Protein AF-A0A529FG71-F1 (afdb_monomer)

Foldseek 3Di:
DDDDDDALVRVLVVCVVVVCVPPPDDDDDDDPDDGDDPVSVCCSVVVPHDDLQAAADFDPDADLAALVSRLVNRVDADPDPRYGHDDQDLLSLLSVVLVPDVVLRVLSNGSVLSVLLSVLSPDDDPVPDDSVVSSVVSVQQSVCCSPPVGHPPVVVVVVD

pLDDT: mean 90.2, std 9.38, range [46.03, 98.44]

Mean predicted aligned error: 6.9 Å

Structure (mmCIF, N/CA/C/O backbone):
data_AF-A0A529FG71-F1
#
_entry.id   AF-A0A529FG71-F1
#
loop_
_atom_site.group_PDB
_atom_site.id
_atom_site.type_symbol
_atom_site.label_atom_id
_atom_site.label_alt_id
_atom_site.label_comp_id
_atom_site.label_asym_id
_atom_site.label_entity_id
_atom_site.label_seq_id
_atom_site.pdbx_PDB_ins_code
_atom_site.Cartn_x
_atom_site.Cartn_y
_atom_site.Cartn_z
_atom_site.occupancy
_atom_site.B_iso_or_equiv
_atom_site.auth_seq_id
_atom_site.auth_comp_id
_atom_site.auth_asym_id
_atom_site.auth_atom_id
_atom_site.pdbx_PDB_model_num
ATOM 1 N N . TYR A 1 1 ? 2.652 14.106 11.802 1.00 50.97 1 TYR A N 1
ATOM 2 C CA . TYR A 1 1 ? 1.507 13.198 11.997 1.00 50.97 1 TYR A CA 1
ATOM 3 C C . TYR A 1 1 ? 0.505 13.868 12.910 1.00 50.97 1 TYR A C 1
ATOM 5 O O . TYR A 1 1 ? 0.909 14.396 13.937 1.00 50.97 1 TYR A O 1
ATOM 13 N N . GLN A 1 2 ? -0.766 13.891 12.518 1.00 60.66 2 GLN A N 1
ATOM 14 C CA . GLN A 1 2 ? -1.858 14.307 13.392 1.00 60.66 2 GLN A CA 1
ATOM 15 C C . GLN A 1 2 ? -2.423 13.043 14.039 1.00 60.66 2 GLN A C 1
ATOM 17 O O . GLN A 1 2 ? -2.777 12.101 13.331 1.00 60.66 2 GLN A O 1
ATOM 22 N N . TYR A 1 3 ? -2.446 12.993 15.368 1.00 81.75 3 TYR A N 1
ATOM 23 C CA . TYR A 1 3 ? -3.053 11.883 16.093 1.00 81.75 3 TYR A CA 1
ATOM 24 C C . TYR A 1 3 ? -4.564 12.103 16.170 1.00 81.75 3 TYR A C 1
ATOM 26 O O . TYR A 1 3 ? -5.020 13.225 16.394 1.00 81.75 3 TYR A O 1
ATOM 34 N N . ARG A 1 4 ? -5.332 11.030 15.970 1.00 91.00 4 ARG A N 1
ATOM 35 C CA . ARG A 1 4 ? -6.776 11.005 16.214 1.00 91.00 4 ARG A CA 1
ATOM 36 C C . ARG A 1 4 ? -7.127 9.800 17.071 1.00 91.00 4 ARG A C 1
ATOM 38 O O . ARG A 1 4 ? -6.435 8.784 17.008 1.00 91.00 4 ARG A O 1
ATOM 45 N N . ASN A 1 5 ? -8.234 9.899 17.795 1.00 89.06 5 ASN A N 1
ATOM 46 C CA . ASN A 1 5 ? -8.801 8.746 18.478 1.00 89.06 5 ASN A CA 1
ATOM 47 C C . ASN A 1 5 ? -9.294 7.711 17.459 1.00 89.06 5 ASN A C 1
ATOM 49 O O . ASN A 1 5 ? -9.758 8.049 16.360 1.00 89.06 5 ASN A O 1
ATOM 53 N N . LEU A 1 6 ? -9.156 6.445 17.839 1.00 91.62 6 LEU A N 1
ATOM 54 C CA . LEU A 1 6 ? -9.712 5.324 17.099 1.00 91.62 6 LEU A CA 1
ATOM 55 C C . LEU A 1 6 ? -11.219 5.243 17.349 1.00 91.62 6 LEU A C 1
ATOM 57 O O . LEU A 1 6 ? -11.704 5.562 18.432 1.00 91.62 6 LEU A O 1
ATOM 61 N N . THR A 1 7 ? -11.953 4.810 16.335 1.00 93.06 7 THR A N 1
ATOM 62 C CA . THR A 1 7 ? -13.382 4.505 16.444 1.00 93.06 7 THR A CA 1
ATOM 63 C C . THR A 1 7 ? -13.600 3.193 17.207 1.00 93.06 7 THR A C 1
ATOM 65 O O . THR A 1 7 ? -12.687 2.370 17.320 1.00 93.06 7 THR A O 1
ATOM 68 N N . ALA A 1 8 ? -14.828 2.954 17.681 1.00 94.94 8 ALA A N 1
ATOM 69 C CA . ALA A 1 8 ? -15.202 1.688 18.320 1.00 94.94 8 ALA A CA 1
ATOM 70 C C . ALA A 1 8 ? -14.908 0.477 17.418 1.00 94.94 8 ALA A C 1
ATOM 72 O O . ALA A 1 8 ? -14.358 -0.517 17.884 1.00 94.94 8 ALA A O 1
ATOM 73 N N . ALA A 1 9 ? -15.181 0.592 16.113 1.00 94.00 9 ALA A N 1
ATOM 74 C CA . ALA A 1 9 ? -14.901 -0.461 15.140 1.00 94.00 9 ALA A CA 1
ATOM 75 C C . ALA A 1 9 ? -13.396 -0.764 15.017 1.00 94.00 9 ALA A C 1
ATOM 77 O O . ALA A 1 9 ? -12.994 -1.925 14.983 1.00 94.00 9 ALA A O 1
ATOM 78 N N . GLU A 1 10 ? -12.546 0.266 14.985 1.00 94.00 10 GLU A N 1
ATOM 79 C CA . GLU A 1 10 ? -11.087 0.102 14.915 1.00 94.00 10 GLU A CA 1
ATOM 80 C C . GLU A 1 10 ? -10.525 -0.551 16.185 1.00 94.00 10 GLU A C 1
ATOM 82 O O . GLU A 1 10 ? -9.701 -1.463 16.102 1.00 94.00 10 GLU A O 1
ATOM 87 N N . LEU A 1 11 ? -11.007 -0.138 17.361 1.00 94.44 11 LEU A N 1
ATOM 88 C CA . LEU A 1 11 ? -10.638 -0.764 18.633 1.00 94.44 11 LEU A CA 1
ATOM 89 C C . LEU A 1 11 ? -11.145 -2.208 18.725 1.00 94.44 11 LEU A C 1
ATOM 91 O O . LEU A 1 11 ? -10.398 -3.089 19.153 1.00 94.44 11 LEU A O 1
ATOM 95 N N . GLY A 1 12 ? -12.362 -2.476 18.250 1.00 94.12 12 GLY A N 1
ATOM 96 C CA . GLY A 1 12 ? -12.923 -3.821 18.143 1.00 94.12 12 GLY A CA 1
ATOM 97 C C . GLY A 1 12 ? -12.078 -4.736 17.253 1.00 94.12 12 GLY A C 1
ATOM 98 O O . GLY A 1 12 ? -11.792 -5.871 17.631 1.00 94.12 12 GLY A O 1
ATOM 99 N N . GLN A 1 13 ? -11.576 -4.241 16.116 1.00 93.75 13 GLN A N 1
ATOM 100 C CA . GLN A 1 13 ? -10.647 -5.000 15.268 1.00 93.75 13 GLN A CA 1
ATOM 101 C C . GLN A 1 13 ? -9.328 -5.322 15.984 1.00 93.75 13 GLN A C 1
ATOM 103 O O . GLN A 1 13 ? -8.821 -6.440 15.861 1.00 93.75 13 GLN A O 1
ATOM 108 N N . ILE A 1 14 ? -8.773 -4.372 16.745 1.00 94.06 14 ILE A N 1
ATOM 109 C CA . ILE A 1 14 ? -7.557 -4.589 17.545 1.00 94.06 14 ILE A CA 1
ATOM 110 C C . ILE A 1 14 ? -7.808 -5.659 18.613 1.00 94.06 14 ILE A C 1
ATOM 112 O O . ILE A 1 14 ? -7.035 -6.614 18.716 1.00 94.06 14 ILE A O 1
ATOM 116 N N . ALA A 1 15 ? -8.912 -5.551 19.357 1.00 92.44 15 ALA A N 1
ATOM 117 C CA . ALA A 1 15 ? -9.314 -6.540 20.354 1.00 92.44 15 ALA A CA 1
ATOM 118 C C . ALA A 1 15 ? -9.516 -7.9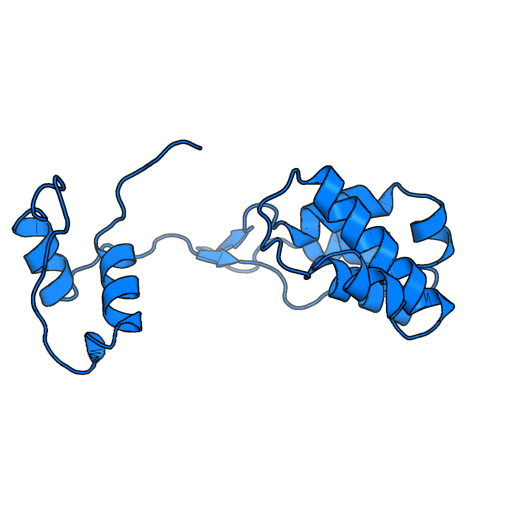29 19.720 1.00 92.44 15 ALA A C 1
ATOM 120 O O . ALA A 1 15 ? -9.024 -8.938 20.235 1.00 92.44 15 ALA A O 1
ATOM 121 N N . GLY A 1 16 ? -10.156 -7.981 18.551 1.00 92.25 16 GLY A N 1
ATOM 122 C CA . GLY A 1 16 ? -10.321 -9.189 17.751 1.00 92.25 16 GLY A CA 1
ATOM 123 C C . GLY A 1 16 ? -8.981 -9.837 17.398 1.00 92.25 16 GLY A C 1
ATOM 124 O O . GLY A 1 16 ? -8.789 -11.021 17.679 1.00 92.25 16 GLY A O 1
ATOM 125 N N . ARG A 1 17 ? -8.015 -9.067 16.876 1.00 93.50 17 ARG A N 1
ATOM 126 C CA . ARG A 1 17 ? -6.649 -9.552 16.584 1.00 93.50 17 ARG A CA 1
ATOM 127 C C . ARG A 1 17 ? -5.892 -10.005 17.837 1.00 93.50 17 ARG A C 1
ATOM 129 O O . ARG A 1 17 ? -5.087 -10.924 17.749 1.00 93.50 17 ARG A O 1
ATOM 136 N N . ALA A 1 18 ? -6.200 -9.436 19.003 1.00 90.69 18 ALA A N 1
ATOM 137 C CA . ALA A 1 18 ? -5.705 -9.883 20.310 1.00 90.69 18 ALA A CA 1
ATOM 138 C C . ALA A 1 18 ? -6.445 -11.127 20.868 1.00 90.69 18 ALA A C 1
ATOM 140 O O . ALA A 1 18 ? -6.295 -11.498 22.040 1.00 90.69 18 ALA A O 1
ATOM 141 N N . GLY A 1 19 ? -7.276 -11.778 20.049 1.00 91.25 19 GLY A N 1
ATOM 142 C CA . GLY A 1 19 ? -7.994 -13.003 20.395 1.00 91.25 19 GLY A CA 1
ATOM 143 C C . GLY A 1 19 ? -9.243 -12.790 21.250 1.00 91.25 19 GLY A C 1
ATOM 144 O O . GLY A 1 19 ? -9.811 -13.775 21.719 1.00 91.25 19 GLY A O 1
ATOM 145 N N . ARG A 1 20 ? -9.697 -11.541 21.453 1.00 92.06 20 ARG A N 1
ATOM 146 C CA . ARG A 1 20 ? -10.908 -11.262 22.249 1.00 92.06 20 ARG A CA 1
ATOM 147 C C . ARG A 1 20 ? -12.202 -11.701 21.568 1.00 92.06 20 ARG A C 1
ATOM 149 O O . ARG A 1 20 ? -13.200 -11.886 22.240 1.00 92.06 20 ARG A O 1
ATOM 156 N N . HIS A 1 21 ? -12.148 -11.984 20.267 1.00 87.31 21 HIS A N 1
ATOM 157 C CA . HIS A 1 21 ? -13.242 -12.640 19.547 1.00 87.31 21 HIS A CA 1
ATOM 158 C C . HIS A 1 21 ? -13.444 -14.118 19.948 1.00 87.31 21 HIS A C 1
ATOM 160 O O . HIS A 1 21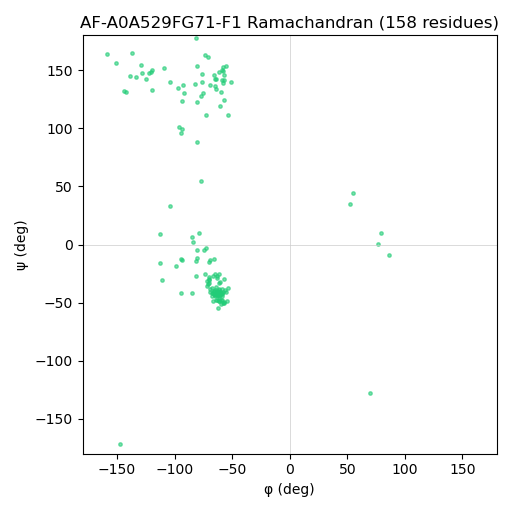 ? -14.447 -14.713 19.573 1.00 87.31 21 HIS A O 1
ATOM 166 N N . LEU A 1 22 ? -12.486 -14.732 20.664 1.00 90.94 22 LEU A N 1
ATOM 167 C CA . LEU A 1 22 ? -12.558 -16.132 21.116 1.00 90.94 22 LEU A CA 1
ATOM 168 C C . LEU A 1 22 ? -12.721 -16.269 22.628 1.00 90.94 22 LEU A C 1
ATOM 170 O O . LEU A 1 22 ? -13.239 -17.280 23.099 1.00 90.94 22 LEU A O 1
ATOM 174 N N . ARG A 1 23 ? -12.176 -15.322 23.396 1.00 90.94 23 ARG A N 1
ATOM 175 C CA . ARG A 1 23 ? -12.197 -15.342 24.860 1.00 90.94 23 ARG A CA 1
ATOM 176 C C . ARG A 1 23 ? -12.340 -13.935 25.396 1.00 90.94 23 ARG A C 1
ATOM 178 O O . ARG A 1 23 ? -11.536 -13.065 25.051 1.00 90.94 23 ARG A O 1
ATOM 185 N N . ASP A 1 24 ? -13.257 -13.777 26.334 1.00 88.50 24 ASP A N 1
ATOM 186 C CA . ASP A 1 24 ? -13.458 -12.521 27.042 1.00 88.50 24 ASP A CA 1
ATOM 187 C C . ASP A 1 24 ? -12.171 -12.070 27.747 1.00 88.50 24 ASP A C 1
ATOM 189 O O . ASP A 1 24 ? -11.266 -12.858 28.057 1.00 88.50 24 ASP A O 1
ATOM 193 N N . GLY A 1 25 ? -12.047 -10.763 27.935 1.00 88.06 25 GLY A N 1
ATOM 194 C CA . GLY A 1 25 ? -10.912 -10.131 28.593 1.00 88.06 25 GLY A CA 1
ATOM 195 C C . GLY A 1 25 ? -11.354 -8.883 29.340 1.00 88.06 25 GLY A C 1
ATOM 196 O O . GLY A 1 25 ? -12.541 -8.615 29.465 1.00 88.06 25 GLY A O 1
ATOM 197 N N . THR A 1 26 ? -10.389 -8.118 29.833 1.00 88.94 26 THR A N 1
ATOM 198 C CA . THR A 1 26 ? -10.638 -6.853 30.529 1.00 88.94 26 THR A CA 1
ATOM 199 C C . THR A 1 26 ? -9.937 -5.717 29.806 1.00 88.94 26 THR A C 1
ATOM 201 O O . THR A 1 26 ? -8.844 -5.902 29.263 1.00 88.94 26 THR A O 1
ATOM 204 N N . PHE A 1 27 ? -10.521 -4.526 29.853 1.00 89.56 27 PHE A N 1
ATOM 205 C CA . PHE A 1 27 ? -9.836 -3.310 29.433 1.00 89.56 27 PHE A CA 1
ATOM 206 C C . PHE A 1 27 ? -8.821 -2.908 30.503 1.00 89.56 27 PHE A C 1
ATOM 208 O O . PHE A 1 27 ? -9.130 -2.877 31.693 1.00 89.56 27 PHE A O 1
ATOM 215 N N . GLY A 1 28 ? -7.589 -2.645 30.077 1.00 87.31 28 GLY A N 1
ATOM 216 C CA . GLY A 1 28 ? -6.504 -2.213 30.948 1.00 87.31 28 GLY A CA 1
ATOM 217 C C . GLY A 1 28 ? -5.852 -0.954 30.399 1.00 87.31 28 GLY A C 1
ATOM 218 O O . GLY A 1 28 ? -5.774 -0.772 29.185 1.00 87.31 28 GLY A O 1
ATOM 219 N N . VAL A 1 29 ? -5.372 -0.101 31.298 1.00 87.19 29 VAL A N 1
ATOM 220 C CA . VAL A 1 29 ? -4.607 1.105 30.964 1.00 87.19 29 VAL A CA 1
ATOM 221 C C . VAL A 1 29 ? -3.144 0.931 31.359 1.00 87.19 29 VAL A C 1
ATOM 223 O O . VAL A 1 29 ? -2.820 0.200 32.296 1.00 87.19 29 VAL A O 1
ATOM 226 N N . THR A 1 30 ? -2.246 1.611 30.650 1.00 85.00 30 THR A N 1
ATOM 227 C CA . THR A 1 30 ? -0.813 1.646 30.970 1.00 85.00 30 THR A CA 1
ATOM 228 C C . THR A 1 30 ? -0.371 3.076 31.259 1.00 85.00 30 THR A C 1
ATOM 230 O O . THR A 1 30 ? -0.644 3.970 30.461 1.00 85.00 30 THR A O 1
ATOM 233 N N . GLY A 1 31 ? 0.379 3.296 32.341 1.00 82.69 31 GLY A N 1
ATOM 234 C CA . GLY A 1 31 ? 0.984 4.599 32.639 1.00 82.69 31 GLY A CA 1
ATOM 235 C C . GLY A 1 31 ? -0.041 5.672 33.025 1.00 82.69 31 GLY A C 1
ATOM 236 O O . GLY A 1 31 ? -0.831 5.457 33.937 1.00 82.69 31 GLY A O 1
ATOM 237 N N . GLN A 1 32 ? 0.010 6.830 32.356 1.00 81.25 32 GLN A N 1
ATOM 238 C CA . GLN A 1 32 ? -0.869 7.991 32.594 1.00 81.25 32 GLN A CA 1
ATOM 239 C C . GLN A 1 32 ? -1.961 8.146 31.521 1.00 81.25 32 GLN A C 1
ATOM 241 O O . GLN A 1 32 ? -2.303 9.260 31.139 1.00 81.25 32 GLN A O 1
ATOM 246 N N . VAL A 1 33 ? -2.453 7.035 30.973 1.00 85.50 33 VAL A N 1
ATOM 247 C CA . VAL A 1 33 ? -3.544 7.057 29.990 1.00 85.50 33 VAL A CA 1
ATOM 248 C C . VAL A 1 33 ? -4.872 6.920 30.724 1.00 85.50 33 VAL A C 1
ATOM 250 O O . VAL A 1 33 ? -5.021 6.017 31.551 1.00 85.50 33 VAL A O 1
ATOM 253 N N . ASP A 1 34 ? -5.817 7.806 30.415 1.00 87.00 34 ASP A N 1
ATOM 254 C CA . ASP A 1 34 ? -7.167 7.740 30.967 1.00 87.00 34 ASP A CA 1
ATOM 255 C C . ASP A 1 34 ? -7.871 6.430 30.558 1.00 87.00 34 ASP A C 1
ATOM 257 O O . ASP A 1 34 ? -7.605 5.887 29.477 1.00 87.00 34 ASP A O 1
ATOM 261 N N . PRO A 1 35 ? -8.766 5.892 31.406 1.00 88.31 35 PRO A N 1
ATOM 262 C CA . PRO A 1 35 ? -9.628 4.778 31.029 1.00 88.31 35 PRO A CA 1
ATOM 263 C C . PRO A 1 35 ? -10.441 5.073 29.766 1.00 88.31 35 PRO A C 1
ATOM 265 O O . PRO A 1 35 ? -10.751 6.223 29.463 1.00 88.31 35 PRO A O 1
ATOM 268 N N . LEU A 1 36 ? -10.821 4.015 29.045 1.00 90.69 36 LEU A N 1
ATOM 269 C CA . LEU A 1 36 ? -11.801 4.144 27.968 1.00 90.69 36 LEU A CA 1
ATOM 270 C C . LEU A 1 36 ? -13.157 4.560 28.545 1.00 90.69 36 LEU A C 1
ATOM 272 O O . LEU A 1 36 ? -13.557 4.062 29.598 1.00 90.69 36 LEU A O 1
ATOM 276 N N . ASP A 1 37 ? -13.872 5.413 27.815 1.00 92.62 37 ASP A N 1
ATOM 277 C CA . ASP A 1 37 ? -15.241 5.790 28.159 1.00 92.62 37 ASP A CA 1
ATOM 278 C C . ASP A 1 37 ? -16.150 4.553 28.250 1.00 92.62 37 ASP A C 1
ATOM 280 O O . ASP A 1 37 ? -16.067 3.638 27.424 1.00 92.62 37 ASP A O 1
ATOM 284 N N . GLU A 1 38 ? -17.066 4.540 29.221 1.00 93.44 38 GLU A N 1
ATOM 285 C CA . GLU A 1 38 ? -17.981 3.408 29.440 1.00 93.44 38 GLU A CA 1
ATOM 286 C C . GLU A 1 38 ? -18.842 3.10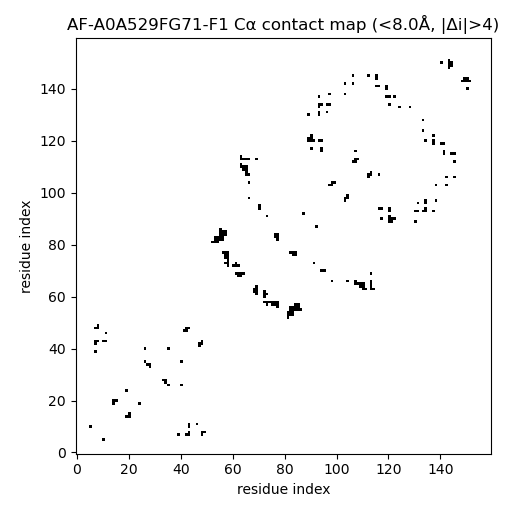1 28.203 1.00 93.44 38 GLU A C 1
ATOM 288 O O . GLU A 1 38 ? -19.047 1.936 27.865 1.00 93.44 38 GLU A O 1
ATOM 293 N N . GLU A 1 39 ? -19.291 4.131 27.477 1.00 94.19 39 GLU A N 1
ATOM 294 C CA . GLU A 1 39 ? -20.051 3.963 26.229 1.00 94.19 39 GLU A CA 1
ATOM 295 C C . GLU A 1 39 ? -19.222 3.235 25.156 1.00 94.19 39 GLU A C 1
ATOM 297 O O . GLU A 1 39 ? -19.730 2.386 24.422 1.00 94.19 39 GLU A O 1
ATOM 302 N N . LEU A 1 40 ? -17.926 3.540 25.071 1.00 94.19 40 LEU A N 1
ATOM 303 C CA . LEU A 1 40 ? -17.023 2.919 24.108 1.00 94.19 40 LEU A CA 1
ATOM 304 C C . LEU A 1 40 ? -16.771 1.446 24.452 1.00 94.19 40 LEU A C 1
ATOM 306 O O . LEU A 1 40 ? -16.767 0.605 23.554 1.00 94.19 40 LEU A O 1
ATOM 310 N N . VAL A 1 41 ? -16.604 1.135 25.740 1.00 93.88 41 VAL A N 1
ATOM 311 C CA . VAL A 1 41 ? -16.496 -0.244 26.242 1.00 93.88 41 VAL A CA 1
ATOM 312 C C . VAL A 1 41 ? -17.739 -1.049 25.866 1.00 93.88 41 VAL A C 1
ATOM 314 O O . VAL A 1 41 ? -17.611 -2.098 25.236 1.00 93.88 41 VAL A O 1
ATOM 317 N N . GLN A 1 42 ? -18.930 -0.516 26.149 1.00 94.75 42 GLN A N 1
ATOM 318 C CA . GLN A 1 42 ? -20.199 -1.175 25.827 1.00 94.75 42 GLN A CA 1
ATOM 319 C C . GLN A 1 42 ? -20.352 -1.442 24.327 1.00 94.75 42 GLN A C 1
ATOM 321 O O . GLN A 1 42 ? -20.764 -2.536 23.943 1.00 94.75 42 GLN A O 1
ATOM 326 N N . LYS A 1 43 ? -19.975 -0.485 23.466 1.00 95.50 43 LYS A N 1
ATOM 327 C CA . LYS A 1 43 ? -19.993 -0.678 22.006 1.00 95.50 43 LYS A CA 1
ATOM 328 C C . LYS A 1 43 ? -19.063 -1.802 21.555 1.00 95.50 43 LYS A C 1
ATOM 330 O O . LYS A 1 43 ? -19.444 -2.614 20.716 1.00 95.50 43 LYS A O 1
ATOM 335 N N . ILE A 1 44 ? -17.855 -1.876 22.117 1.00 94.12 44 ILE A N 1
ATOM 336 C CA . ILE A 1 44 ? -16.884 -2.926 21.776 1.00 94.12 44 ILE A CA 1
ATOM 337 C C . ILE A 1 44 ? -17.385 -4.301 22.231 1.00 94.12 44 ILE A C 1
ATOM 339 O O . ILE A 1 44 ? -17.377 -5.238 21.436 1.00 94.12 44 ILE A O 1
ATOM 343 N N . GLU A 1 45 ? -17.835 -4.429 23.480 1.00 93.00 45 GLU A N 1
ATOM 344 C CA . GLU A 1 45 ? -18.332 -5.697 24.034 1.00 93.00 45 GLU A CA 1
ATOM 345 C C . GLU A 1 45 ? -19.613 -6.162 23.326 1.00 93.00 45 GLU A C 1
ATOM 347 O O . GLU A 1 45 ? -19.740 -7.327 22.940 1.00 93.00 45 GLU A O 1
ATOM 352 N N . GLY A 1 46 ? -20.537 -5.232 23.078 1.00 93.44 46 GLY A N 1
ATOM 353 C CA . GLY A 1 46 ? -21.798 -5.476 22.383 1.00 93.44 46 GLY A CA 1
ATOM 354 C C . GLY A 1 46 ? -21.673 -5.666 20.871 1.00 93.44 46 GLY A C 1
ATOM 355 O O . GLY A 1 46 ? -22.674 -5.977 20.231 1.00 93.44 46 GLY A O 1
ATOM 356 N N . HIS A 1 47 ? -20.472 -5.501 20.299 1.00 92.06 47 HIS A N 1
ATOM 357 C CA . HIS A 1 47 ? -20.235 -5.489 18.849 1.00 92.06 47 HIS A CA 1
ATOM 358 C C . HIS A 1 47 ? -21.145 -4.492 18.103 1.00 92.06 47 HIS A C 1
ATOM 360 O O . HIS A 1 47 ? -21.572 -4.740 16.973 1.00 92.06 47 HIS A O 1
ATOM 366 N N . ASP A 1 48 ? -21.437 -3.363 18.749 1.00 95.06 48 ASP A N 1
ATOM 367 C CA . ASP A 1 48 ? -22.273 -2.291 18.219 1.00 95.06 48 ASP A CA 1
ATOM 368 C C . ASP A 1 48 ? -21.389 -1.242 17.540 1.00 95.06 48 ASP A C 1
ATOM 370 O O . ASP A 1 48 ? -20.736 -0.410 18.180 1.00 95.06 48 ASP A O 1
ATOM 374 N N . PHE A 1 49 ? -21.316 -1.331 16.214 1.00 94.31 49 PHE A N 1
ATOM 375 C CA . PHE A 1 49 ? -20.462 -0.488 15.390 1.00 94.31 49 PHE A CA 1
ATOM 376 C C . PHE A 1 49 ? -21.278 0.224 14.319 1.00 94.31 49 PHE A C 1
ATOM 378 O O . PHE A 1 49 ? -22.157 -0.366 13.689 1.00 94.31 49 PHE A O 1
ATOM 385 N N . ASP A 1 50 ? -20.909 1.475 14.045 1.00 91.19 50 ASP A N 1
ATOM 386 C CA . ASP A 1 50 ? -21.486 2.213 12.930 1.00 91.19 50 ASP A CA 1
ATOM 387 C C . ASP A 1 50 ? -21.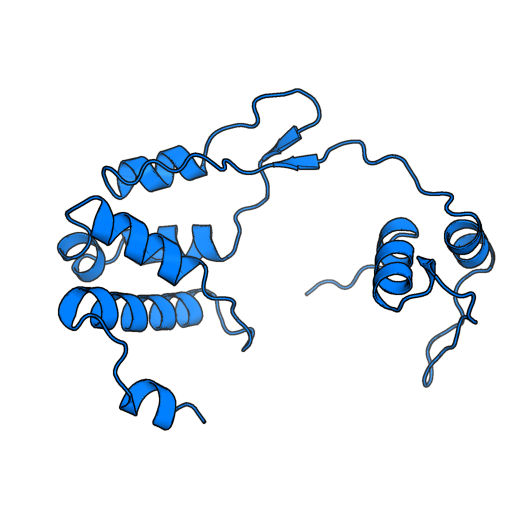251 1.467 11.602 1.00 91.19 50 ASP A C 1
ATOM 389 O O . ASP A 1 50 ? -20.145 0.968 11.348 1.00 91.19 50 ASP A O 1
ATOM 393 N N . PRO A 1 51 ? -22.253 1.415 10.708 1.00 88.38 51 PRO A N 1
ATOM 394 C CA . PRO A 1 51 ? -22.103 0.761 9.419 1.00 88.38 51 PRO A CA 1
ATOM 395 C C . PRO A 1 51 ? -21.063 1.481 8.557 1.00 88.38 51 PRO A C 1
ATOM 397 O O . PRO A 1 51 ? -21.067 2.709 8.417 1.00 88.38 51 PRO A O 1
ATOM 400 N N . VAL A 1 52 ? -20.200 0.701 7.904 1.00 84.38 52 VAL A N 1
ATOM 401 C CA . VAL A 1 52 ? -19.231 1.231 6.940 1.00 84.38 52 VAL A CA 1
ATOM 402 C C . VAL A 1 52 ? -19.973 1.645 5.670 1.00 84.38 52 VAL A C 1
ATOM 404 O O . VAL A 1 52 ? -20.492 0.807 4.939 1.00 84.38 52 VAL A O 1
ATOM 407 N N . LYS A 1 53 ? -20.032 2.955 5.412 1.00 83.31 53 LYS A N 1
ATOM 408 C CA . LYS A 1 53 ? -20.790 3.525 4.282 1.00 83.31 53 LYS A CA 1
ATOM 409 C C . LYS A 1 53 ? -20.046 3.464 2.950 1.00 83.31 53 LYS A C 1
ATOM 411 O O . LYS A 1 53 ? -20.679 3.480 1.901 1.00 83.31 53 LYS A O 1
ATOM 416 N N . VAL A 1 54 ? -18.714 3.460 2.996 1.00 84.81 54 VAL A N 1
ATOM 417 C 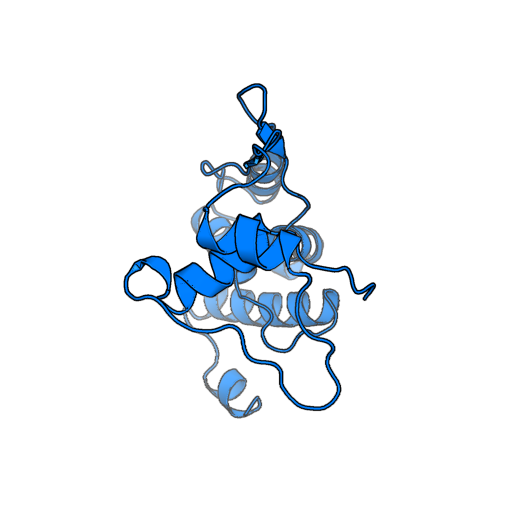CA . VAL A 1 54 ? -17.848 3.479 1.8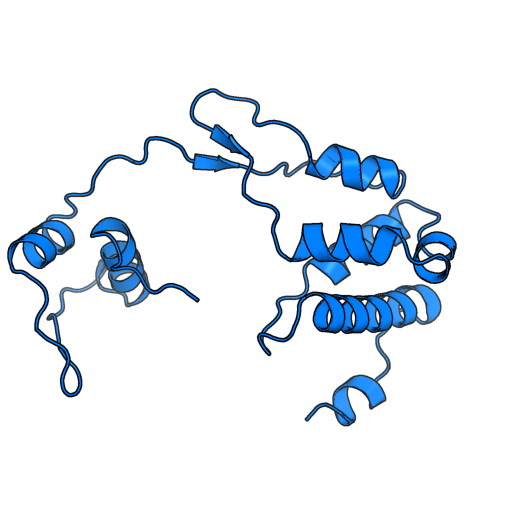14 1.00 84.81 54 VAL A CA 1
ATOM 418 C C . VAL A 1 54 ? -16.639 2.593 2.075 1.00 84.81 54 VAL A C 1
ATOM 420 O O . VAL A 1 54 ? -15.983 2.736 3.107 1.00 84.81 54 VAL A O 1
ATOM 423 N N . LEU A 1 55 ? -16.325 1.705 1.135 1.00 88.94 55 LEU A N 1
ATOM 424 C CA . LEU A 1 55 ? -15.129 0.867 1.189 1.00 88.94 55 LEU A CA 1
ATOM 425 C C . LEU A 1 55 ? -14.071 1.391 0.223 1.00 88.94 55 LEU A C 1
ATOM 427 O O . LEU A 1 55 ? -14.378 1.789 -0.900 1.00 88.94 55 LEU A O 1
ATOM 431 N N . GLN A 1 56 ? -12.813 1.371 0.658 1.00 90.62 56 GLN A N 1
ATOM 432 C CA . GLN A 1 56 ? -11.692 1.659 -0.227 1.00 90.62 56 GLN A CA 1
ATOM 433 C C . GLN A 1 56 ? -11.417 0.450 -1.114 1.00 90.62 56 GLN A C 1
ATOM 435 O O . GLN A 1 56 ? -11.250 -0.669 -0.634 1.00 90.62 56 GLN A O 1
ATOM 440 N N . TRP A 1 57 ? -11.369 0.698 -2.412 1.00 92.25 57 TRP A N 1
ATOM 441 C CA . TRP A 1 57 ? -11.178 -0.302 -3.441 1.00 92.25 57 TRP A CA 1
ATOM 442 C C . TRP A 1 57 ? -9.945 0.020 -4.278 1.00 92.25 57 TRP A C 1
ATOM 444 O O . TRP A 1 57 ? -9.605 1.182 -4.525 1.00 92.25 57 TRP A O 1
ATOM 454 N N . ARG A 1 58 ? -9.295 -1.045 -4.731 1.00 91.44 58 ARG A N 1
ATOM 455 C CA . ARG A 1 58 ? -8.176 -1.024 -5.661 1.00 91.44 58 ARG A CA 1
ATOM 456 C C . ARG A 1 58 ? -8.362 -2.165 -6.652 1.00 91.44 58 ARG A C 1
ATOM 458 O O . ARG A 1 58 ? -8.849 -3.225 -6.261 1.00 91.44 58 ARG A O 1
ATOM 465 N N . THR A 1 59 ? -7.954 -1.951 -7.902 1.00 91.19 59 THR A N 1
ATOM 466 C CA . THR A 1 59 ? -7.945 -3.027 -8.897 1.00 91.19 59 THR A CA 1
ATOM 467 C C . THR A 1 59 ? -7.089 -4.209 -8.431 1.00 91.19 59 THR A C 1
ATOM 469 O O . THR A 1 59 ? -6.065 -4.019 -7.768 1.00 91.19 59 THR A O 1
ATOM 472 N N . ALA A 1 60 ? -7.512 -5.419 -8.793 1.00 89.69 60 ALA A N 1
ATOM 473 C CA . ALA A 1 60 ? -6.686 -6.624 -8.740 1.00 89.69 60 ALA A CA 1
ATOM 474 C C . ALA A 1 60 ? -6.085 -6.964 -10.117 1.00 89.69 60 ALA A C 1
ATOM 476 O O . ALA A 1 60 ? -5.095 -7.688 -10.196 1.00 89.69 60 ALA A O 1
ATOM 477 N N . ASP A 1 61 ? -6.663 -6.413 -11.186 1.00 94.00 61 ASP A N 1
ATOM 478 C CA . ASP A 1 61 ? -6.267 -6.665 -12.566 1.00 94.00 61 ASP A CA 1
ATOM 479 C C . ASP A 1 61 ? -5.289 -5.574 -13.013 1.00 94.00 61 ASP A C 1
ATOM 481 O O . ASP A 1 61 ? -5.688 -4.470 -13.399 1.00 94.00 61 ASP A O 1
ATOM 485 N N . PHE A 1 62 ? -3.995 -5.872 -12.905 1.00 95.75 62 PHE A N 1
ATOM 486 C CA . PHE A 1 62 ? -2.915 -4.993 -13.350 1.00 95.75 62 PHE A CA 1
ATOM 487 C C . PHE A 1 62 ? -2.495 -5.329 -14.784 1.00 95.75 62 PHE A C 1
ATOM 489 O O . PHE A 1 62 ? -2.334 -6.496 -15.141 1.00 95.75 62 PHE A O 1
ATOM 496 N N . ASP A 1 63 ? -2.271 -4.301 -15.603 1.00 97.62 63 ASP A N 1
ATOM 497 C CA . ASP A 1 63 ? -1.772 -4.460 -16.970 1.00 97.62 63 ASP A CA 1
ATOM 498 C C . ASP A 1 63 ? -0.254 -4.272 -17.003 1.00 97.62 63 ASP A C 1
ATOM 500 O O . ASP A 1 63 ? 0.257 -3.155 -16.997 1.00 97.62 63 ASP A O 1
ATOM 504 N N . PHE A 1 64 ? 0.483 -5.377 -17.065 1.00 98.44 64 PHE A N 1
ATOM 505 C CA . PHE A 1 64 ? 1.943 -5.343 -17.096 1.00 98.44 64 PHE A CA 1
ATOM 506 C C . PHE A 1 64 ? 2.531 -5.131 -18.495 1.00 98.44 64 PHE A C 1
ATOM 508 O O . PHE A 1 64 ? 3.747 -5.117 -18.627 1.00 98.44 64 PHE A O 1
ATOM 515 N N . SER A 1 65 ? 1.729 -4.957 -19.552 1.00 97.88 65 SER A N 1
ATOM 516 C CA . SER A 1 65 ? 2.235 -4.870 -20.936 1.00 97.88 65 SER A CA 1
ATOM 517 C C . SER A 1 65 ? 3.267 -3.758 -21.158 1.00 97.88 65 SER A C 1
ATOM 519 O O . SER A 1 65 ? 4.138 -3.880 -22.018 1.00 97.88 65 SER A O 1
ATOM 521 N N . SER A 1 66 ? 3.178 -2.677 -20.386 1.00 97.56 66 SER A N 1
ATOM 522 C CA . SER A 1 66 ? 4.147 -1.584 -20.347 1.00 97.56 66 SER A CA 1
ATOM 523 C C . SER A 1 66 ? 4.019 -0.822 -19.032 1.00 97.56 66 SER A C 1
ATOM 525 O O . SER A 1 66 ? 2.997 -0.911 -18.350 1.00 97.56 66 SER A O 1
ATOM 527 N N . LEU A 1 67 ? 5.024 -0.014 -18.699 1.00 96.56 67 LEU A N 1
ATOM 528 C CA . LEU A 1 67 ? 4.987 0.830 -17.505 1.00 96.56 67 LEU A CA 1
ATOM 529 C C . LEU A 1 67 ? 3.787 1.796 -17.506 1.00 96.56 67 LEU A C 1
ATOM 531 O O . LEU A 1 67 ? 3.110 1.946 -16.491 1.00 96.56 67 LEU A O 1
ATOM 535 N N . ASP A 1 68 ? 3.468 2.393 -18.656 1.00 96.38 68 ASP A N 1
ATOM 536 C CA . ASP A 1 68 ? 2.317 3.294 -18.795 1.00 96.38 68 ASP A CA 1
ATOM 537 C C . ASP A 1 68 ? 0.975 2.553 -18.708 1.00 96.38 68 ASP A C 1
ATOM 539 O O . ASP A 1 68 ? -0.016 3.100 -18.218 1.00 96.38 68 ASP A O 1
ATOM 543 N N . ALA A 1 69 ? 0.912 1.306 -19.182 1.00 97.38 69 ALA A N 1
ATOM 544 C CA . ALA A 1 69 ? -0.271 0.469 -19.013 1.00 97.38 69 ALA A CA 1
ATOM 545 C C . ALA A 1 69 ? -0.485 0.092 -17.541 1.00 97.38 69 ALA A C 1
ATOM 547 O O . ALA A 1 69 ? -1.603 0.231 -17.041 1.00 97.38 69 ALA A O 1
ATOM 548 N N . LEU A 1 70 ? 0.590 -0.246 -16.822 1.00 97.31 70 LEU A N 1
ATOM 549 C CA . LEU A 1 70 ? 0.531 -0.555 -15.395 1.00 97.31 70 LEU A CA 1
ATOM 550 C C . LEU A 1 70 ? 0.004 0.645 -14.610 1.00 97.31 70 LEU A C 1
ATOM 552 O O . LEU A 1 70 ? -0.976 0.511 -13.876 1.00 97.31 70 LEU A O 1
ATOM 556 N N . LYS A 1 71 ? 0.587 1.830 -14.825 1.00 95.44 71 LYS A N 1
ATOM 557 C CA . LYS A 1 71 ? 0.148 3.074 -14.177 1.00 95.44 71 LYS A CA 1
ATOM 558 C C . LYS A 1 71 ? -1.339 3.340 -14.411 1.00 95.44 71 LYS A C 1
ATOM 560 O O . LYS A 1 71 ? -2.074 3.559 -13.453 1.00 95.44 71 LYS A O 1
ATOM 565 N N . ARG A 1 72 ? -1.802 3.237 -15.662 1.00 95.25 72 ARG A N 1
ATOM 566 C CA . ARG A 1 72 ? -3.226 3.410 -15.994 1.00 95.25 72 ARG A CA 1
ATOM 567 C C . ARG A 1 72 ? -4.115 2.360 -15.330 1.00 95.25 72 ARG A C 1
ATOM 569 O O . ARG A 1 72 ? -5.180 2.709 -14.834 1.00 95.25 72 ARG A O 1
ATOM 576 N N . SER A 1 73 ? -3.688 1.096 -15.291 1.00 95.50 73 SER A N 1
ATOM 577 C CA . SER A 1 73 ? -4.468 0.023 -14.662 1.00 95.50 73 SER A CA 1
ATOM 578 C C . SER A 1 73 ? -4.619 0.233 -13.150 1.00 95.50 73 SER A C 1
ATOM 580 O O . SER A 1 73 ? -5.718 0.068 -12.626 1.00 95.50 73 SER A O 1
ATOM 582 N N . ILE A 1 74 ? -3.577 0.709 -12.456 1.00 93.88 74 ILE A N 1
ATOM 583 C CA . ILE A 1 74 ? -3.624 1.036 -11.018 1.00 93.88 74 ILE A CA 1
ATOM 584 C C . ILE A 1 74 ? -4.662 2.128 -10.720 1.00 93.88 74 ILE A C 1
ATOM 586 O O . ILE A 1 74 ? -5.289 2.114 -9.659 1.00 93.88 74 ILE A O 1
ATOM 590 N N . GLU A 1 75 ? -4.868 3.055 -11.653 1.00 91.44 75 GLU A N 1
ATOM 591 C CA . GLU A 1 75 ? -5.821 4.160 -11.525 1.00 91.44 75 GLU A CA 1
ATOM 592 C C . GLU A 1 75 ? -7.259 3.810 -11.921 1.00 91.44 75 GLU A C 1
ATOM 594 O O . GLU A 1 75 ? -8.117 4.695 -11.924 1.00 91.44 75 GLU A O 1
ATOM 599 N N . THR A 1 76 ? -7.548 2.540 -12.219 1.00 92.38 76 THR A N 1
ATOM 600 C CA . THR A 1 76 ? -8.907 2.085 -12.536 1.00 92.38 76 THR A CA 1
ATOM 601 C C . THR A 1 76 ? -9.893 2.551 -11.461 1.00 92.38 76 THR A C 1
ATOM 603 O O . THR A 1 76 ? -9.588 2.560 -10.266 1.00 92.38 76 THR A O 1
ATOM 606 N N . ASN A 1 77 ? -11.083 2.973 -11.890 1.00 89.19 77 ASN A N 1
ATOM 607 C CA . ASN A 1 77 ? -12.142 3.408 -10.985 1.00 89.19 77 ASN A CA 1
ATOM 608 C C . ASN A 1 77 ? -12.891 2.215 -10.395 1.00 89.19 77 ASN A C 1
ATOM 610 O O . ASN A 1 77 ? -12.979 1.153 -11.010 1.00 89.19 77 ASN A O 1
ATOM 614 N N . ALA A 1 78 ? -13.469 2.415 -9.212 1.00 89.56 78 ALA A N 1
ATOM 615 C CA . ALA A 1 78 ? -14.245 1.370 -8.571 1.00 89.56 78 ALA A CA 1
ATOM 616 C C . ALA A 1 78 ? -15.498 1.020 -9.404 1.00 89.56 78 ALA A C 1
ATOM 618 O O . ALA A 1 78 ? -16.199 1.929 -9.853 1.00 89.56 78 ALA A O 1
ATOM 619 N N . PRO A 1 79 ? -15.793 -0.275 -9.620 1.00 88.88 79 PRO A N 1
ATOM 620 C CA . PRO A 1 79 ? -16.834 -0.700 -10.558 1.00 88.88 79 PRO A CA 1
ATOM 621 C C . PRO A 1 79 ? -18.260 -0.627 -9.994 1.00 88.88 79 PRO A C 1
ATOM 623 O O . PRO A 1 79 ? -19.217 -0.790 -10.747 1.00 88.88 79 PRO A O 1
ATOM 626 N N . VAL A 1 80 ? -18.416 -0.435 -8.681 1.00 88.62 80 VAL A N 1
ATOM 627 C CA . VAL A 1 80 ? -19.704 -0.535 -7.979 1.00 88.62 80 VAL A CA 1
ATOM 628 C C . VAL A 1 80 ? -19.893 0.658 -7.047 1.00 88.62 80 VAL A C 1
ATOM 630 O O . VAL A 1 80 ? -18.943 1.136 -6.426 1.00 88.62 80 VAL A O 1
ATOM 633 N N . GLU A 1 81 ? -21.135 1.120 -6.933 1.00 84.81 81 GLU A N 1
ATOM 634 C CA . GLU A 1 81 ? -21.533 2.151 -5.977 1.00 84.81 81 GLU A CA 1
ATOM 635 C C . GLU A 1 81 ? -21.235 1.721 -4.527 1.00 84.81 81 GLU A C 1
ATOM 637 O O . GLU A 1 81 ? -21.363 0.553 -4.165 1.00 84.81 81 GLU A O 1
ATOM 642 N N . GLY A 1 82 ? -20.791 2.662 -3.690 1.00 85.12 82 GLY A N 1
ATOM 643 C CA . GLY A 1 82 ? -20.335 2.380 -2.321 1.00 85.12 82 GLY A CA 1
ATOM 644 C C . GLY A 1 82 ? -18.860 1.967 -2.218 1.00 85.12 82 GLY A C 1
ATOM 645 O O . GLY A 1 82 ? -18.307 1.937 -1.117 1.00 85.12 82 GLY A O 1
ATOM 646 N N . LEU A 1 83 ? -18.185 1.723 -3.344 1.00 90.69 83 LEU A N 1
ATOM 647 C CA . LEU A 1 83 ? -16.732 1.612 -3.401 1.00 90.69 83 LEU A CA 1
ATOM 648 C C . LEU A 1 83 ? -16.125 2.948 -3.837 1.00 90.69 83 LEU A C 1
ATOM 650 O O . LEU A 1 83 ? -16.576 3.574 -4.794 1.00 90.69 83 LEU A O 1
ATOM 654 N N . THR A 1 84 ? -15.072 3.378 -3.152 1.00 89.50 84 THR A N 1
ATOM 655 C CA . THR A 1 84 ? -14.268 4.536 -3.551 1.00 89.50 84 THR A CA 1
ATOM 656 C C . THR A 1 84 ? -12.839 4.107 -3.803 1.00 89.50 84 THR A C 1
ATOM 658 O O . THR A 1 84 ? -12.343 3.175 -3.172 1.00 89.50 84 THR A O 1
ATOM 661 N N . ARG A 1 85 ? -12.145 4.793 -4.707 1.00 86.00 85 ARG A N 1
ATOM 662 C CA . ARG A 1 85 ? -10.731 4.516 -4.949 1.00 86.00 85 ARG A CA 1
ATOM 663 C C . ARG A 1 85 ? -9.941 4.732 -3.655 1.00 86.00 85 ARG A C 1
ATOM 665 O O . ARG A 1 85 ? -10.100 5.756 -2.987 1.00 86.00 85 ARG A O 1
ATOM 672 N N . ALA A 1 86 ? -9.096 3.768 -3.305 1.00 86.12 86 ALA A N 1
ATOM 673 C CA . ALA A 1 86 ? -8.169 3.920 -2.193 1.00 86.12 86 ALA A CA 1
ATOM 674 C C . ALA A 1 86 ? -7.253 5.137 -2.415 1.00 86.12 86 ALA A C 1
ATOM 676 O O . ALA A 1 86 ? -6.932 5.498 -3.551 1.00 86.12 86 ALA A O 1
ATOM 677 N N . LEU A 1 87 ? -6.821 5.775 -1.325 1.00 82.94 87 LEU A N 1
ATOM 678 C CA . LEU A 1 87 ? -5.770 6.791 -1.411 1.00 82.94 87 LEU A CA 1
ATOM 679 C C . LEU A 1 87 ? -4.497 6.167 -2.011 1.00 82.94 87 LEU A C 1
ATOM 681 O O . LEU A 1 87 ? -4.279 4.970 -1.806 1.00 82.94 87 LEU A O 1
ATOM 685 N N . PRO A 1 88 ? -3.654 6.945 -2.723 1.00 80.00 88 PRO A N 1
ATOM 686 C CA . PRO A 1 88 ? -2.426 6.420 -3.309 1.00 80.00 88 PRO A CA 1
ATOM 687 C C . PRO A 1 88 ? -1.578 5.713 -2.252 1.00 80.00 88 PRO A C 1
ATOM 689 O O . PRO A 1 88 ? -1.056 6.349 -1.334 1.00 80.00 88 PRO A O 1
ATOM 692 N N . ALA A 1 89 ? -1.474 4.394 -2.376 1.00 86.19 89 ALA A N 1
ATOM 693 C CA . ALA A 1 89 ? -0.675 3.574 -1.485 1.00 86.19 89 ALA A CA 1
ATOM 694 C C . ALA A 1 89 ? 0.825 3.809 -1.739 1.00 86.19 89 ALA A C 1
ATOM 696 O O . ALA A 1 89 ? 1.221 4.368 -2.765 1.00 86.19 89 ALA A O 1
ATOM 697 N N . VAL A 1 90 ? 1.655 3.428 -0.766 1.00 90.25 90 VAL A N 1
ATOM 698 C CA . VAL A 1 90 ? 3.111 3.665 -0.793 1.00 90.25 90 VAL A CA 1
ATOM 699 C C . VAL A 1 90 ? 3.753 3.066 -2.048 1.00 90.25 90 VAL A C 1
ATOM 701 O O . VAL A 1 90 ? 4.594 3.703 -2.671 1.00 90.25 90 VAL A O 1
ATOM 704 N N . ASP A 1 91 ? 3.292 1.890 -2.463 1.00 93.88 91 ASP A N 1
ATOM 705 C CA . ASP A 1 91 ? 3.736 1.185 -3.666 1.00 93.88 91 ASP A CA 1
ATOM 706 C C . ASP A 1 91 ? 3.430 1.955 -4.966 1.00 93.88 91 ASP A C 1
ATOM 708 O O . ASP A 1 91 ? 4.287 2.086 -5.837 1.00 93.88 91 ASP A O 1
ATOM 712 N N . ALA A 1 92 ? 2.232 2.531 -5.091 1.00 93.44 92 ALA A N 1
ATOM 713 C CA . ALA A 1 92 ? 1.837 3.351 -6.231 1.00 93.44 92 ALA A CA 1
ATOM 714 C C . ALA A 1 92 ? 2.629 4.668 -6.280 1.00 93.44 92 ALA A C 1
ATOM 716 O O . ALA A 1 92 ? 3.011 5.119 -7.358 1.00 93.44 92 ALA A O 1
ATOM 717 N N . GLN A 1 93 ? 2.913 5.270 -5.120 1.00 93.56 93 GLN A N 1
ATOM 718 C CA . GLN A 1 93 ? 3.768 6.458 -5.031 1.00 93.56 93 GLN A CA 1
ATOM 719 C C . GLN A 1 93 ? 5.218 6.142 -5.421 1.00 93.56 93 GLN A C 1
ATOM 721 O O . GLN A 1 93 ? 5.830 6.915 -6.160 1.00 93.56 93 GLN A O 1
ATOM 726 N N . ALA A 1 94 ? 5.750 5.000 -4.974 1.00 95.81 94 ALA A N 1
ATOM 727 C CA . ALA A 1 94 ? 7.073 4.527 -5.368 1.00 95.81 94 ALA A CA 1
ATOM 728 C C . ALA A 1 94 ? 7.141 4.279 -6.880 1.00 95.81 94 ALA A C 1
ATOM 730 O O . ALA A 1 94 ? 8.042 4.790 -7.537 1.00 95.81 94 ALA A O 1
ATOM 731 N N . LEU A 1 95 ? 6.149 3.594 -7.462 1.00 96.62 95 LEU A N 1
ATOM 732 C CA . LEU A 1 95 ? 6.082 3.384 -8.910 1.00 96.62 95 LEU A CA 1
ATOM 733 C C . LEU A 1 95 ? 6.046 4.711 -9.678 1.00 96.62 95 LEU A C 1
ATOM 735 O O . LEU A 1 95 ? 6.751 4.859 -10.673 1.00 96.62 95 LEU A O 1
ATOM 739 N N . GLU A 1 96 ? 5.251 5.6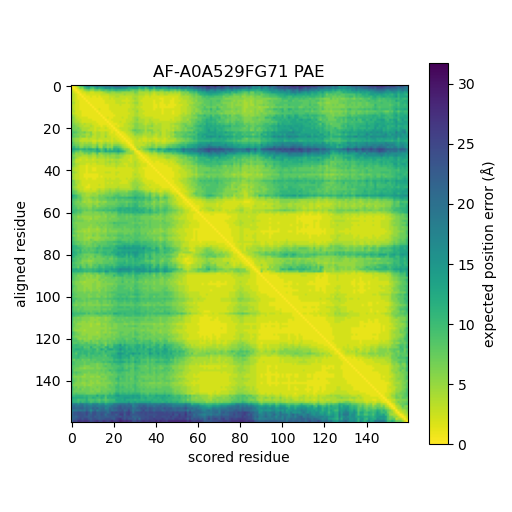85 -9.230 1.00 95.12 96 GLU A N 1
ATOM 740 C CA . GLU A 1 96 ? 5.188 7.002 -9.870 1.00 95.12 96 GLU A CA 1
ATOM 741 C C . GLU A 1 96 ? 6.555 7.697 -9.850 1.00 95.12 96 GLU A C 1
ATOM 743 O O . GLU A 1 96 ? 6.977 8.237 -10.874 1.00 95.12 96 GLU A O 1
ATOM 748 N N . HIS A 1 97 ? 7.266 7.632 -8.721 1.00 95.25 97 HIS A N 1
ATOM 749 C CA . HIS A 1 97 ? 8.619 8.165 -8.587 1.00 95.25 97 HIS A CA 1
ATOM 750 C C . HIS A 1 97 ? 9.603 7.465 -9.537 1.00 95.25 97 HIS A C 1
ATOM 752 O O . HIS A 1 97 ? 10.222 8.118 -10.377 1.00 95.25 97 HIS A O 1
ATOM 758 N N . LEU A 1 98 ? 9.679 6.136 -9.464 1.00 96.56 98 LEU A N 1
ATOM 759 C CA . LEU A 1 98 ? 10.604 5.315 -10.247 1.00 96.56 98 LEU A CA 1
ATOM 760 C C . LEU A 1 98 ? 10.308 5.343 -11.744 1.00 96.56 98 LEU A C 1
ATOM 762 O O . LEU A 1 98 ? 11.214 5.207 -12.557 1.00 96.56 98 LEU A O 1
ATOM 766 N N . SER A 1 99 ? 9.055 5.583 -12.135 1.00 95.75 99 SER A N 1
ATOM 767 C CA . SER A 1 99 ? 8.683 5.669 -13.548 1.00 95.75 99 SER A CA 1
ATOM 768 C C . SER A 1 99 ? 9.298 6.855 -14.290 1.00 95.75 99 SER A C 1
ATOM 770 O O . SER A 1 99 ? 9.231 6.899 -15.517 1.00 95.75 99 SER A O 1
ATOM 772 N N . ARG A 1 100 ? 9.879 7.813 -13.561 1.00 95.25 100 ARG A N 1
ATOM 773 C CA . ARG A 1 100 ? 10.564 8.992 -14.110 1.00 95.25 100 ARG A CA 1
ATOM 774 C C . ARG A 1 100 ? 12.070 8.785 -14.255 1.00 95.25 100 ARG A C 1
ATOM 776 O O . ARG A 1 100 ? 12.721 9.605 -14.894 1.00 95.25 100 ARG A O 1
ATOM 783 N N . ASP A 1 101 ? 12.607 7.722 -13.666 1.00 96.38 101 ASP A N 1
ATOM 784 C CA . ASP A 1 101 ? 14.016 7.370 -13.755 1.00 96.38 101 ASP A CA 1
ATOM 785 C C . ASP A 1 101 ? 14.295 6.648 -15.083 1.00 96.38 101 ASP A C 1
ATOM 787 O O . ASP A 1 101 ? 13.680 5.628 -15.407 1.00 96.38 101 ASP A O 1
ATOM 791 N N . GLU A 1 102 ? 15.217 7.188 -15.878 1.00 96.19 102 GLU A N 1
ATOM 792 C CA . GLU A 1 102 ? 15.507 6.658 -17.211 1.00 96.19 102 GLU A CA 1
ATOM 793 C C . GLU A 1 102 ? 16.206 5.291 -17.168 1.00 96.19 102 GLU A C 1
ATOM 795 O O . GLU A 1 102 ? 15.972 4.451 -18.040 1.00 96.19 102 GLU A O 1
ATOM 800 N N . GLU A 1 103 ? 17.008 5.013 -16.138 1.00 96.06 103 GLU A N 1
ATOM 801 C CA . GLU A 1 103 ? 17.640 3.708 -15.956 1.00 96.06 103 GLU A CA 1
ATOM 802 C C . GLU A 1 103 ? 16.577 2.645 -15.652 1.00 96.06 103 GLU A C 1
ATOM 804 O O . GLU A 1 103 ? 16.563 1.588 -16.293 1.00 96.06 103 GLU A O 1
ATOM 809 N N . ILE A 1 104 ? 15.616 2.953 -14.776 1.00 97.38 104 ILE A N 1
ATOM 810 C CA . ILE A 1 104 ? 14.468 2.076 -14.495 1.00 97.38 104 ILE A CA 1
ATOM 811 C C . ILE A 1 104 ? 13.651 1.817 -15.765 1.00 97.38 104 ILE A C 1
ATOM 813 O O . ILE A 1 104 ? 13.349 0.659 -16.077 1.00 97.38 104 ILE A O 1
ATOM 817 N N . ARG A 1 105 ? 13.330 2.867 -16.534 1.00 97.25 105 ARG A N 1
ATOM 818 C CA . ARG A 1 105 ? 12.579 2.749 -17.798 1.00 97.25 105 ARG A CA 1
ATOM 819 C C . ARG A 1 105 ? 13.314 1.894 -18.827 1.00 97.25 105 ARG A C 1
ATOM 821 O O . ARG A 1 105 ? 12.688 1.061 -19.480 1.00 97.25 105 ARG A O 1
ATOM 828 N N . SER A 1 106 ? 14.634 2.050 -18.938 1.00 96.88 106 SER A N 1
ATOM 829 C CA . SER A 1 106 ? 15.469 1.252 -19.846 1.00 96.88 106 SER A CA 1
ATOM 830 C C . SER A 1 106 ? 15.506 -0.235 -19.476 1.00 96.88 106 SER A C 1
ATOM 832 O O . SER A 1 106 ? 15.730 -1.092 -20.333 1.00 96.88 106 SER A O 1
ATOM 834 N N . LEU A 1 107 ? 15.268 -0.556 -18.200 1.00 96.69 107 LEU A N 1
ATOM 835 C CA . LEU A 1 107 ? 15.155 -1.928 -17.730 1.00 96.69 107 LEU A CA 1
ATOM 836 C C . LEU A 1 107 ? 13.735 -2.464 -17.916 1.00 96.69 107 LEU A C 1
ATOM 838 O O . LEU A 1 107 ? 13.607 -3.594 -18.365 1.00 96.69 107 LEU A O 1
ATOM 842 N N . ALA A 1 108 ? 12.682 -1.692 -17.638 1.00 97.38 108 ALA A N 1
ATOM 843 C CA . ALA A 1 108 ? 11.277 -2.125 -17.666 1.00 97.38 108 ALA A CA 1
ATOM 844 C C . ALA A 1 108 ? 10.679 -2.249 -19.090 1.00 97.38 108 ALA A C 1
ATOM 846 O O . ALA A 1 108 ? 9.654 -1.648 -19.409 1.00 97.38 108 ALA A O 1
ATOM 847 N N . THR A 1 109 ? 11.323 -3.026 -19.962 1.00 95.88 109 THR A N 1
ATOM 848 C CA . THR A 1 109 ? 11.026 -3.097 -21.406 1.00 95.88 109 THR A CA 1
ATOM 849 C C . THR A 1 109 ? 10.051 -4.197 -21.815 1.00 95.88 109 THR A C 1
ATOM 851 O O . THR A 1 109 ? 9.572 -4.197 -22.947 1.00 95.88 109 THR A O 1
ATOM 854 N N . ASP A 1 110 ? 9.762 -5.142 -20.923 1.00 97.12 110 ASP A N 1
ATOM 855 C CA . ASP A 1 110 ? 8.847 -6.253 -21.168 1.00 97.12 110 ASP A CA 1
ATOM 856 C C . ASP A 1 110 ? 7.931 -6.493 -19.963 1.00 97.12 110 ASP A C 1
ATOM 858 O O . ASP A 1 110 ? 8.199 -6.021 -18.854 1.00 97.12 110 ASP A O 1
ATOM 862 N N . ALA A 1 111 ? 6.856 -7.256 -20.172 1.00 98.19 111 ALA A N 1
ATOM 863 C CA . ALA A 1 111 ? 5.830 -7.434 -19.151 1.00 98.19 111 ALA A CA 1
ATOM 864 C C . ALA A 1 111 ? 6.329 -8.092 -17.859 1.00 98.19 111 ALA A C 1
ATOM 866 O O . ALA A 1 111 ? 5.879 -7.748 -16.769 1.00 98.19 111 ALA A O 1
ATOM 867 N N . ARG A 1 112 ? 7.306 -8.997 -17.955 1.00 98.12 112 ARG A N 1
ATOM 868 C CA . ARG A 1 112 ? 7.907 -9.646 -16.784 1.00 98.12 112 ARG A CA 1
ATOM 869 C C . ARG A 1 112 ? 8.739 -8.647 -15.985 1.00 98.12 112 ARG A C 1
ATOM 871 O O . ARG A 1 112 ? 8.712 -8.685 -14.761 1.00 98.12 112 ARG A O 1
ATOM 878 N N . ARG A 1 113 ? 9.462 -7.744 -16.651 1.00 97.88 113 ARG A N 1
ATOM 879 C CA . ARG A 1 113 ? 10.237 -6.699 -15.969 1.00 97.88 113 ARG A CA 1
ATOM 880 C C . ARG A 1 113 ? 9.354 -5.616 -15.349 1.00 97.88 113 ARG A C 1
ATOM 882 O O . ARG A 1 113 ? 9.657 -5.156 -14.255 1.00 97.88 113 ARG A O 1
ATOM 889 N N . VAL A 1 114 ? 8.242 -5.262 -15.990 1.00 98.38 114 VAL A N 1
ATOM 890 C CA . VAL A 1 114 ? 7.240 -4.355 -15.405 1.00 98.38 114 VAL A CA 1
ATOM 891 C C . VAL A 1 114 ? 6.582 -4.988 -14.171 1.00 98.38 114 VAL A C 1
ATOM 893 O O . VAL A 1 114 ? 6.444 -4.320 -13.149 1.00 98.38 114 VAL A O 1
ATOM 896 N N . ALA A 1 115 ? 6.239 -6.280 -14.226 1.00 98.19 115 ALA A N 1
ATOM 897 C CA . ALA A 1 115 ? 5.724 -7.014 -13.068 1.00 98.19 115 ALA A CA 1
ATOM 898 C C . ALA A 1 115 ? 6.748 -7.084 -11.921 1.00 98.19 115 ALA A C 1
ATOM 900 O O . ALA A 1 115 ? 6.403 -6.804 -10.780 1.00 98.19 115 ALA A O 1
ATOM 901 N N . LEU A 1 116 ? 8.022 -7.353 -12.226 1.00 98.12 116 LEU A N 1
ATOM 902 C CA . LEU A 1 116 ? 9.096 -7.360 -11.228 1.00 98.12 116 LEU A CA 1
ATOM 903 C C . LEU A 1 116 ? 9.276 -5.992 -10.548 1.00 98.12 116 LEU A C 1
ATOM 905 O O . LEU A 1 116 ? 9.458 -5.926 -9.335 1.00 98.12 116 LEU A O 1
ATOM 909 N N . LEU A 1 117 ? 9.208 -4.896 -11.313 1.00 98.25 117 LEU A N 1
ATOM 910 C CA . LEU A 1 117 ? 9.228 -3.542 -10.749 1.00 98.25 117 LEU A CA 1
ATOM 911 C C . LEU A 1 117 ? 8.044 -3.331 -9.802 1.00 98.25 117 LEU A C 1
ATOM 913 O O . LEU A 1 117 ? 8.206 -2.772 -8.720 1.00 98.25 117 LEU A O 1
ATOM 917 N N . TRP A 1 118 ? 6.859 -3.798 -10.197 1.00 97.69 118 TRP A N 1
ATOM 918 C CA . TRP A 1 118 ? 5.660 -3.695 -9.376 1.00 97.69 118 TRP A CA 1
ATOM 919 C C . TRP A 1 118 ? 5.773 -4.470 -8.058 1.00 97.69 118 TRP A C 1
ATOM 921 O O . TRP A 1 118 ? 5.441 -3.941 -6.998 1.00 97.69 118 TRP A O 1
ATOM 931 N N . GLU A 1 119 ? 6.302 -5.690 -8.111 1.00 96.88 119 GLU A N 1
ATOM 932 C CA . GLU A 1 119 ? 6.580 -6.504 -6.926 1.00 96.88 119 GLU A CA 1
ATOM 933 C C . GLU A 1 119 ? 7.591 -5.824 -5.994 1.00 96.88 119 GLU A C 1
ATOM 935 O O . GLU A 1 119 ? 7.382 -5.796 -4.782 1.00 96.88 119 GLU A O 1
ATOM 940 N N . ALA A 1 120 ? 8.643 -5.207 -6.542 1.00 96.69 120 ALA A N 1
ATOM 941 C CA . ALA A 1 120 ? 9.603 -4.443 -5.750 1.00 96.69 120 ALA A CA 1
ATOM 942 C C . ALA A 1 120 ? 8.949 -3.222 -5.075 1.00 96.69 120 ALA A C 1
ATOM 944 O O . ALA A 1 120 ? 9.211 -2.955 -3.902 1.00 96.69 120 ALA A O 1
ATOM 945 N N . CYS A 1 121 ? 8.047 -2.513 -5.765 1.00 96.56 121 CYS A N 1
ATOM 946 C CA . CYS A 1 121 ? 7.292 -1.395 -5.185 1.00 96.56 121 CYS A CA 1
ATOM 947 C C . CYS A 1 121 ? 6.401 -1.809 -4.005 1.00 96.56 121 CYS A C 1
ATOM 949 O O . CYS A 1 121 ? 6.122 -0.980 -3.140 1.00 96.56 121 CYS A O 1
ATOM 951 N N . ALA A 1 122 ? 5.974 -3.073 -3.937 1.00 93.75 122 ALA A N 1
ATOM 952 C CA . ALA A 1 122 ? 5.190 -3.594 -2.820 1.00 93.75 122 ALA A CA 1
ATOM 953 C C . ALA A 1 122 ? 6.012 -3.780 -1.528 1.00 93.75 122 ALA A C 1
ATOM 955 O O . ALA A 1 122 ? 5.441 -4.145 -0.496 1.00 93.75 122 ALA A O 1
ATOM 956 N N . LEU A 1 123 ? 7.328 -3.522 -1.555 1.00 93.12 123 LEU A N 1
ATOM 957 C CA . LEU A 1 123 ? 8.188 -3.609 -0.381 1.00 93.12 123 LEU A CA 1
ATOM 958 C C . LEU A 1 123 ? 7.715 -2.629 0.714 1.00 93.12 123 LEU A C 1
ATOM 960 O O . LEU A 1 123 ? 7.714 -1.411 0.503 1.00 93.12 123 LEU A O 1
ATOM 964 N N . PRO A 1 124 ? 7.335 -3.128 1.903 1.00 91.19 124 PRO A N 1
ATOM 965 C CA . PRO A 1 124 ? 6.895 -2.278 3.001 1.00 91.19 124 PRO A CA 1
ATOM 966 C C . PRO A 1 124 ? 8.048 -1.450 3.582 1.00 91.19 124 PRO A C 1
ATOM 968 O O . PRO A 1 124 ? 9.136 -1.960 3.849 1.00 91.19 124 PRO A O 1
ATOM 971 N N . ASP A 1 125 ? 7.779 -0.174 3.857 1.00 90.19 125 ASP A N 1
ATOM 972 C CA . ASP A 1 125 ? 8.707 0.695 4.581 1.00 90.19 125 ASP A CA 1
ATOM 973 C C . ASP A 1 125 ? 8.613 0.457 6.098 1.00 90.19 125 ASP A C 1
ATOM 975 O O . ASP A 1 125 ? 7.857 1.113 6.822 1.00 90.19 125 ASP A O 1
ATOM 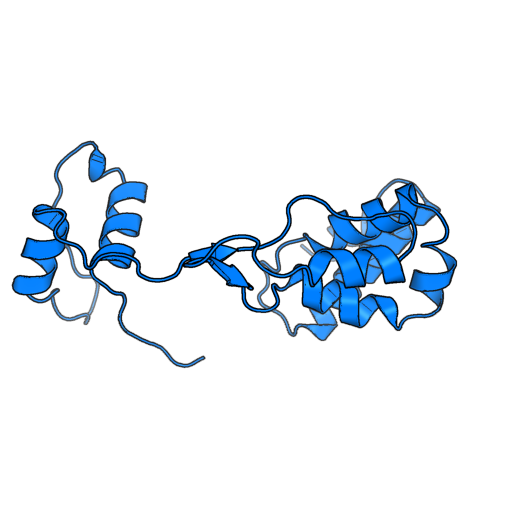979 N N . TYR A 1 126 ? 9.395 -0.498 6.597 1.00 86.44 126 TYR A N 1
ATOM 980 C CA . TYR A 1 126 ? 9.501 -0.748 8.037 1.00 86.44 126 TYR A CA 1
ATOM 981 C C . TYR A 1 126 ? 10.304 0.322 8.782 1.00 86.44 126 TYR A C 1
ATOM 983 O O . TYR A 1 126 ? 10.098 0.511 9.983 1.00 86.44 126 TYR A O 1
ATOM 991 N N . ARG A 1 127 ? 11.211 1.024 8.090 1.00 85.31 127 ARG A N 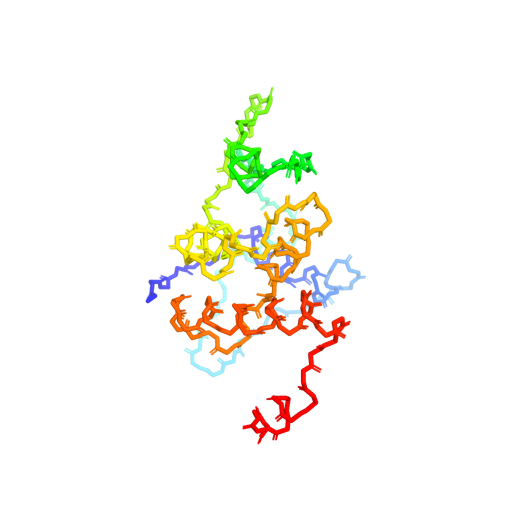1
ATOM 992 C CA . ARG A 1 127 ? 12.077 2.048 8.691 1.00 85.31 127 ARG A CA 1
ATOM 993 C C . ARG A 1 127 ? 11.365 3.394 8.838 1.00 85.31 127 ARG A C 1
ATOM 995 O O . ARG A 1 127 ? 11.839 4.235 9.598 1.00 85.31 127 ARG A O 1
ATOM 1002 N N . LYS A 1 128 ? 10.215 3.567 8.176 1.00 85.81 128 LYS A N 1
ATOM 1003 C CA . LYS A 1 128 ? 9.409 4.797 8.159 1.00 85.81 128 LYS A CA 1
ATOM 1004 C C . LYS A 1 128 ? 10.242 5.999 7.707 1.00 85.81 128 LYS A C 1
ATOM 1006 O O . LYS A 1 128 ? 10.209 7.058 8.340 1.00 85.81 128 LYS A O 1
ATOM 1011 N N . ILE A 1 129 ? 11.028 5.799 6.653 1.00 89.31 129 ILE A N 1
ATOM 1012 C CA . ILE A 1 129 ? 11.911 6.814 6.072 1.00 89.31 129 ILE A CA 1
ATOM 1013 C C . ILE A 1 129 ? 11.132 7.750 5.143 1.00 89.31 129 ILE A C 1
ATOM 1015 O O . ILE A 1 129 ? 9.920 7.632 4.955 1.00 89.31 129 ILE A O 1
ATOM 1019 N N . ALA A 1 130 ? 11.816 8.754 4.589 1.00 91.88 130 ALA A N 1
ATOM 1020 C CA . ALA A 1 130 ? 11.177 9.651 3.637 1.00 91.88 130 ALA A CA 1
ATOM 1021 C C . ALA A 1 130 ? 10.765 8.876 2.365 1.00 91.88 130 ALA A C 1
ATOM 1023 O O . ALA A 1 130 ? 11.544 8.045 1.897 1.00 91.88 130 ALA A O 1
ATOM 1024 N N . PRO A 1 131 ? 9.611 9.185 1.737 1.00 89.81 131 PRO A N 1
ATOM 1025 C CA . PRO A 1 131 ? 9.134 8.456 0.557 1.00 89.81 131 PRO A CA 1
ATOM 1026 C C . PRO A 1 131 ? 10.149 8.359 -0.590 1.00 89.81 131 PRO A C 1
ATOM 1028 O O . PRO A 1 131 ? 10.247 7.318 -1.227 1.00 89.81 131 PRO A O 1
ATOM 1031 N N . ALA A 1 132 ? 10.933 9.417 -0.826 1.00 90.38 132 ALA A N 1
ATOM 1032 C CA . ALA A 1 132 ? 11.992 9.408 -1.836 1.00 90.38 132 ALA A CA 1
ATOM 1033 C C . ALA A 1 132 ? 13.110 8.410 -1.489 1.00 90.38 132 ALA A C 1
ATOM 1035 O O . ALA A 1 132 ? 13.489 7.606 -2.327 1.00 90.38 132 ALA A O 1
ATOM 1036 N N . GLN A 1 133 ? 13.556 8.384 -0.228 1.00 91.56 133 GLN A N 1
ATOM 1037 C CA . GLN A 1 133 ? 14.579 7.436 0.226 1.00 91.56 133 GLN A CA 1
ATOM 1038 C C . GLN A 1 133 ? 14.090 5.984 0.136 1.00 91.56 133 GLN A C 1
ATOM 1040 O O . GLN A 1 133 ? 14.862 5.089 -0.200 1.00 91.56 133 GLN A O 1
ATOM 1045 N N . HIS A 1 134 ? 12.806 5.738 0.420 1.00 93.94 134 HIS A N 1
ATOM 1046 C CA . HIS A 1 134 ? 12.210 4.412 0.229 1.00 93.94 134 HIS A CA 1
ATOM 1047 C C . HIS A 1 134 ? 12.155 4.020 -1.250 1.00 93.94 134 HIS A C 1
ATOM 1049 O O . HIS A 1 134 ? 12.451 2.880 -1.597 1.00 93.94 134 HIS A O 1
ATOM 1055 N N . ALA A 1 135 ? 11.833 4.966 -2.135 1.00 94.50 135 ALA A N 1
ATOM 1056 C CA . ALA A 1 135 ? 11.868 4.725 -3.571 1.00 94.50 135 ALA A CA 1
ATOM 1057 C C . ALA A 1 135 ? 13.292 4.402 -4.063 1.00 94.50 135 ALA A C 1
ATOM 1059 O O . ALA A 1 135 ? 13.448 3.451 -4.820 1.00 94.50 135 ALA A O 1
ATOM 1060 N N . ASP A 1 136 ? 14.328 5.092 -3.577 1.00 92.94 136 ASP A N 1
ATOM 1061 C CA . ASP A 1 136 ? 15.734 4.812 -3.929 1.00 92.94 136 ASP A CA 1
ATOM 1062 C C . ASP A 1 136 ? 16.178 3.391 -3.512 1.00 92.94 136 ASP A C 1
ATOM 1064 O O . ASP A 1 136 ? 16.888 2.691 -4.243 1.00 92.94 136 ASP A O 1
ATOM 1068 N N . LEU A 1 137 ? 15.718 2.929 -2.343 1.00 93.00 137 LEU A N 1
ATOM 1069 C CA . LEU A 1 137 ? 15.900 1.548 -1.877 1.00 93.00 137 LEU A CA 1
ATOM 1070 C C . LEU A 1 137 ? 15.234 0.551 -2.839 1.00 93.00 137 LEU A C 1
ATOM 1072 O O . LEU A 1 137 ? 15.863 -0.421 -3.263 1.00 93.00 137 LEU A O 1
ATOM 1076 N N . ILE A 1 138 ? 13.978 0.805 -3.216 1.00 95.94 138 ILE A N 1
ATOM 1077 C CA . ILE A 1 138 ? 13.250 -0.030 -4.181 1.00 95.94 138 ILE A CA 1
ATOM 1078 C C . ILE A 1 138 ? 13.964 -0.035 -5.541 1.00 95.94 138 ILE A C 1
ATOM 1080 O O . ILE A 1 138 ? 14.083 -1.097 -6.153 1.00 95.94 138 ILE A O 1
ATOM 1084 N N . ALA A 1 139 ? 14.474 1.114 -5.999 1.00 96.06 139 ALA A N 1
ATOM 1085 C CA . ALA A 1 139 ? 15.217 1.238 -7.252 1.00 96.06 139 ALA A CA 1
ATOM 1086 C C . ALA A 1 139 ? 16.426 0.299 -7.265 1.00 96.06 139 ALA A C 1
ATOM 1088 O O . ALA A 1 139 ? 16.589 -0.492 -8.193 1.00 96.06 139 ALA A O 1
ATOM 1089 N N . SER A 1 140 ? 17.225 0.346 -6.196 1.00 94.31 140 SER A N 1
ATOM 1090 C CA . SER A 1 140 ? 18.428 -0.475 -6.035 1.00 94.31 140 SER A CA 1
ATOM 1091 C C . SER A 1 140 ? 18.095 -1.970 -6.094 1.00 94.31 140 SER A C 1
ATOM 1093 O O . SER A 1 140 ? 18.701 -2.718 -6.861 1.00 94.31 140 SER A O 1
ATOM 1095 N N . ILE A 1 141 ? 17.062 -2.391 -5.356 1.00 94.25 141 ILE A N 1
ATOM 1096 C CA . ILE A 1 141 ? 16.583 -3.780 -5.343 1.00 94.25 141 ILE A CA 1
ATOM 1097 C C . ILE A 1 141 ? 16.112 -4.210 -6.735 1.00 94.25 141 ILE A C 1
ATOM 1099 O O . ILE A 1 141 ? 16.507 -5.269 -7.224 1.00 94.25 141 ILE A O 1
ATOM 1103 N N . TYR A 1 142 ? 15.284 -3.400 -7.396 1.00 97.00 142 TYR A N 1
ATOM 1104 C CA . TYR A 1 142 ? 14.787 -3.721 -8.730 1.00 97.00 142 TYR A CA 1
ATOM 1105 C C . TYR A 1 142 ? 15.924 -3.829 -9.753 1.00 97.00 142 TYR A C 1
ATOM 1107 O O . TYR A 1 142 ? 15.922 -4.757 -10.561 1.00 97.00 142 TYR A O 1
ATOM 1115 N N . MET A 1 143 ? 16.904 -2.922 -9.721 1.00 95.75 143 MET A N 1
ATOM 1116 C CA . MET A 1 143 ? 18.045 -2.956 -10.639 1.00 95.75 143 MET A CA 1
ATOM 1117 C C . MET A 1 143 ? 18.865 -4.239 -10.481 1.00 95.75 143 MET A C 1
ATOM 1119 O O . MET A 1 143 ? 19.213 -4.864 -11.488 1.00 95.75 143 MET A O 1
ATOM 1123 N N . ASP A 1 144 ? 19.134 -4.662 -9.246 1.00 94.56 144 ASP A N 1
ATOM 1124 C CA . ASP A 1 144 ? 19.834 -5.917 -8.974 1.00 94.56 144 ASP A CA 1
ATOM 1125 C C . ASP A 1 144 ? 19.024 -7.127 -9.445 1.00 94.56 144 ASP A C 1
ATOM 1127 O O . ASP A 1 144 ? 19.535 -7.960 -10.196 1.00 94.56 144 ASP A O 1
ATOM 1131 N N . LEU A 1 145 ? 17.732 -7.188 -9.113 1.00 95.25 145 LEU A N 1
ATOM 1132 C CA . LEU A 1 145 ? 16.857 -8.271 -9.560 1.00 95.25 145 LEU A CA 1
ATOM 1133 C C . LEU A 1 145 ? 16.759 -8.331 -11.093 1.00 95.25 145 LEU A C 1
ATOM 1135 O O . LEU A 1 145 ? 16.871 -9.407 -11.680 1.00 95.25 145 LEU A O 1
ATOM 1139 N N . ALA A 1 146 ? 16.609 -7.192 -11.769 1.00 95.38 146 ALA A N 1
ATOM 1140 C CA . ALA A 1 146 ? 16.463 -7.129 -13.222 1.00 95.38 146 ALA A CA 1
ATOM 1141 C C . ALA A 1 146 ? 17.755 -7.485 -13.981 1.00 95.38 146 ALA A C 1
ATOM 1143 O O . ALA A 1 146 ? 17.682 -7.982 -15.111 1.00 95.38 146 ALA A O 1
ATOM 1144 N N . ARG A 1 147 ? 18.929 -7.213 -13.391 1.00 94.50 147 ARG A N 1
ATOM 1145 C CA . ARG A 1 147 ? 20.246 -7.448 -14.012 1.00 94.50 147 ARG A CA 1
ATOM 1146 C C . ARG A 1 147 ? 20.864 -8.789 -13.627 1.00 94.50 147 ARG A C 1
ATOM 1148 O O . ARG A 1 147 ? 21.457 -9.443 -14.479 1.00 94.50 147 ARG A O 1
ATOM 1155 N N . ARG A 1 148 ? 20.754 -9.175 -12.356 1.00 93.00 148 ARG A N 1
ATOM 1156 C CA . ARG A 1 148 ? 21.459 -10.315 -11.744 1.00 93.00 148 ARG A CA 1
ATOM 1157 C C . ARG A 1 148 ? 20.520 -11.455 -11.347 1.00 93.00 148 ARG A C 1
ATOM 1159 O O . ARG A 1 148 ? 20.986 -12.564 -11.098 1.00 93.00 148 ARG A O 1
ATOM 1166 N N . GLY A 1 149 ? 19.212 -11.200 -11.269 1.00 93.12 149 GLY A N 1
ATOM 1167 C CA . GLY A 1 149 ? 18.208 -12.171 -10.819 1.00 93.12 149 GLY A CA 1
ATOM 1168 C C . GLY A 1 149 ? 18.156 -12.380 -9.301 1.00 93.12 149 GLY A C 1
ATOM 1169 O O . GLY A 1 149 ? 17.355 -13.182 -8.834 1.00 93.12 149 GLY A O 1
ATOM 1170 N N . HIS A 1 150 ? 18.996 -11.682 -8.536 1.00 90.06 150 HIS A N 1
ATOM 1171 C CA . HIS A 1 150 ? 19.050 -11.705 -7.074 1.00 90.06 150 HIS A CA 1
ATOM 1172 C C . HIS A 1 150 ? 19.553 -10.349 -6.563 1.00 90.06 150 HIS A C 1
ATOM 1174 O O . HIS A 1 150 ? 20.221 -9.625 -7.301 1.00 90.06 150 HIS A O 1
ATOM 1180 N N . VAL A 1 151 ? 19.219 -10.011 -5.317 1.00 87.69 151 VAL A N 1
ATOM 1181 C CA . VAL A 1 151 ? 19.735 -8.814 -4.631 1.00 87.69 151 VAL A CA 1
ATOM 1182 C C . VAL A 1 151 ? 21.169 -9.081 -4.177 1.00 87.69 151 VAL A C 1
ATOM 1184 O O . VAL A 1 151 ? 21.453 -10.190 -3.725 1.00 87.69 151 VAL A O 1
ATOM 1187 N N . ASP A 1 152 ? 22.064 -8.097 -4.296 1.00 79.81 152 ASP A N 1
ATOM 1188 C CA . ASP A 1 152 ? 23.437 -8.224 -3.797 1.00 79.81 152 ASP A CA 1
ATOM 1189 C C . ASP A 1 152 ? 23.441 -8.546 -2.292 1.00 79.81 152 ASP A C 1
ATOM 1191 O O . ASP A 1 152 ? 22.864 -7.820 -1.481 1.00 79.81 152 ASP A O 1
ATOM 1195 N N . GLU A 1 153 ? 24.094 -9.638 -1.897 1.00 70.50 153 GLU A N 1
ATOM 1196 C CA . GLU A 1 153 ? 24.155 -10.057 -0.493 1.00 70.50 153 GLU A CA 1
ATOM 1197 C C . GLU A 1 153 ? 24.879 -9.021 0.385 1.00 70.50 153 GLU A C 1
ATOM 1199 O O . GLU A 1 153 ? 24.550 -8.872 1.565 1.00 70.50 153 GLU A O 1
ATOM 1204 N N . ASN A 1 154 ? 25.799 -8.238 -0.191 1.00 68.25 154 ASN A N 1
ATOM 1205 C CA . ASN A 1 154 ? 26.502 -7.181 0.536 1.00 68.25 154 ASN A CA 1
ATOM 1206 C C . ASN A 1 154 ? 25.579 -6.004 0.878 1.00 68.25 154 ASN A C 1
ATOM 1208 O O . ASN A 1 154 ? 25.766 -5.358 1.906 1.00 68.25 154 ASN A O 1
ATOM 1212 N N . TYR A 1 155 ? 24.538 -5.769 0.070 1.00 62.12 155 TYR A N 1
ATOM 1213 C CA . TYR A 1 155 ? 23.540 -4.733 0.334 1.00 62.12 155 TYR A CA 1
ATOM 1214 C C . TYR A 1 155 ? 22.789 -4.984 1.648 1.00 62.12 155 TYR A C 1
ATOM 1216 O O . TYR A 1 155 ? 22.547 -4.065 2.426 1.00 62.12 155 TYR A O 1
ATOM 1224 N N . MET A 1 156 ? 22.443 -6.246 1.922 1.00 56.12 156 MET A N 1
ATOM 1225 C CA . MET A 1 156 ? 21.803 -6.642 3.180 1.00 56.12 156 MET A CA 1
ATOM 1226 C C . MET A 1 156 ? 22.779 -6.559 4.361 1.00 56.12 156 MET A C 1
ATOM 1228 O O . MET A 1 156 ? 22.366 -6.217 5.467 1.00 56.12 156 MET A O 1
ATOM 1232 N N . ALA A 1 157 ? 24.065 -6.846 4.135 1.00 56.44 157 ALA A N 1
ATOM 1233 C CA . ALA A 1 157 ? 25.087 -6.884 5.180 1.00 56.44 157 ALA A CA 1
ATOM 1234 C C . ALA A 1 157 ? 25.480 -5.494 5.715 1.00 56.44 157 ALA A C 1
ATOM 1236 O O . ALA A 1 157 ? 25.787 -5.366 6.896 1.00 56.44 157 ALA A O 1
ATOM 1237 N N . GLU A 1 158 ? 25.437 -4.449 4.885 1.00 58.50 158 GLU A N 1
ATOM 1238 C CA . GLU A 1 158 ? 25.746 -3.066 5.297 1.00 58.50 158 GLU A CA 1
ATOM 1239 C C . GLU A 1 158 ? 24.581 -2.355 6.014 1.00 58.50 158 GLU A C 1
ATOM 1241 O O . GLU A 1 158 ? 24.711 -1.214 6.454 1.00 58.50 158 GLU A O 1
ATOM 1246 N N . GLN A 1 159 ? 23.422 -3.009 6.103 1.00 53.88 159 GLN A N 1
ATOM 1247 C CA . GLN A 1 159 ? 22.159 -2.420 6.553 1.00 53.88 159 GLN A CA 1
ATOM 1248 C C . GLN A 1 159 ? 21.654 -2.988 7.897 1.00 53.88 159 GLN A C 1
ATOM 1250 O O . GLN A 1 159 ? 20.512 -2.694 8.285 1.00 53.88 159 GLN A O 1
ATOM 1255 N N . VAL A 1 160 ? 22.494 -3.785 8.578 1.00 46.03 160 VAL A N 1
ATOM 1256 C CA . VAL A 1 160 ? 22.295 -4.379 9.919 1.00 46.03 160 VAL A CA 1
ATOM 1257 C C . VAL A 1 160 ? 23.127 -3.647 10.965 1.00 46.03 160 VAL A C 1
ATOM 1259 O O . VAL A 1 160 ? 24.323 -3.397 10.703 1.00 46.03 160 VAL A O 1
#

Solvent-accessible surface area (backbone atoms only — not comparable to full-atom values): 9724 Å² total; per-residue (Å²): 137,85,88,74,86,77,51,53,56,58,51,37,50,53,42,38,75,72,44,45,78,81,42,87,83,78,93,80,73,67,92,93,51,77,76,80,55,69,71,52,51,50,27,40,78,68,70,57,56,84,79,84,77,64,45,74,37,74,64,87,71,70,36,34,77,34,62,70,43,28,57,54,28,64,66,48,75,54,92,49,90,56,43,38,62,49,74,87,47,73,33,57,52,27,45,61,59,48,67,71,37,66,71,53,49,72,61,34,75,40,39,69,43,28,43,48,46,52,58,37,29,64,60,77,73,85,82,71,65,57,71,67,62,52,32,54,52,34,49,54,47,36,52,30,36,76,74,69,72,45,64,62,69,65,64,62,62,77,72,110

Radius of gyration: 21.33 Å; Cα contacts (8 Å, |Δi|>4): 145; chains: 1; bounding box: 49×30×54 Å

Secondary structure (DSSP, 8-state):
----PPPHHHHHHHHHHTTTTTS-------TTPPPPPHHHHHHHHTT-------EEE--S---TTSHHHHHHHHTPPPSSTTEEEPP--HHHHHHHHHTT-HHHHHH--SHHHHHHHHHHHT---SS---HHHHHHHHHHHHHHHHHHSS--HHHHHTT-

Sequence (160 aa):
YQYRNLTAAELGQIAGRAGRHLRDGTFGVTGQVDPLDEELVQKIEGHDFDPVKVLQWRTADFDFSSLDALKRSIETNAPVEGLTRALPAVDAQALEHLSRDEEIRSLATDARRVALLWEACALPDYRKIAPAQHADLIASIYMDLARRGHVDENYMAEQV